Protein AF-A0A521YSQ6-F1 (afdb_monomer_lite)

pLDDT: mean 73.57, std 11.69, range [52.22, 93.5]

Sequence (86 aa):
MSLKLTAGLVLASLIVLFAVQNAEPVEFRFLIWTFALSRALMMFILLAIGVLLGWMMHAVSAYRERKQPAHEGGLHERRAETPRDE

Secondary structure (DSSP, 8-state):
--HHHHHHHHHHHHHHHHHHHT--EEEEEETTEEEEEEHHHHHHHHHHHHHHHHHHHHHHHHHHHTT--SSSSSSSGGGS------

Foldseek 3Di:
DPPVVVVVVVVVVVVVVCLVVQQPWDFDDDPPDTDTGRPVVVVVVVVVVVVVVVVVVVVVVVVVVVPPDDDPPPDVPVVVDDPPDD

Structure (mmCIF, N/CA/C/O backbone):
data_AF-A0A521YSQ6-F1
#
_entry.id   AF-A0A521YSQ6-F1
#
loop_
_atom_site.group_PDB
_atom_site.id
_atom_site.type_symbol
_atom_site.label_atom_id
_atom_site.label_alt_id
_atom_site.label_comp_id
_atom_site.label_asym_id
_atom_site.label_entity_id
_atom_site.label_seq_id
_atom_site.pdbx_PDB_ins_code
_atom_site.Cartn_x
_atom_site.Cartn_y
_atom_site.Cartn_z
_atom_site.occupancy
_atom_site.B_iso_or_equiv
_atom_site.auth_seq_id
_atom_site.auth_comp_id
_atom_site.auth_asym_id
_atom_site.auth_atom_id
_atom_site.pdbx_PDB_model_num
ATOM 1 N N . MET A 1 1 ? 5.823 -16.644 29.432 1.00 63.59 1 MET A N 1
ATOM 2 C CA . MET A 1 1 ? 5.592 -16.263 28.020 1.00 63.59 1 MET A CA 1
ATOM 3 C C . MET A 1 1 ? 6.677 -15.267 27.635 1.00 63.59 1 MET A C 1
ATOM 5 O O . MET A 1 1 ? 6.963 -14.387 28.439 1.00 63.59 1 MET A O 1
ATOM 9 N N . SER A 1 2 ? 7.380 -15.454 26.517 1.00 75.00 2 SER A N 1
ATOM 10 C CA . SER A 1 2 ? 8.499 -14.575 26.157 1.00 75.00 2 SER A CA 1
ATOM 11 C C . SER A 1 2 ? 7.973 -13.184 25.801 1.00 75.00 2 SER A C 1
ATOM 13 O O . SER A 1 2 ? 7.121 -13.042 24.929 1.00 75.00 2 SER A O 1
ATOM 15 N N . LEU A 1 3 ? 8.495 -12.150 26.468 1.00 82.12 3 LEU A N 1
ATOM 16 C CA . LEU A 1 3 ? 8.033 -10.762 26.332 1.00 82.12 3 LEU A CA 1
ATOM 17 C C . LEU A 1 3 ? 8.010 -10.282 24.872 1.00 82.12 3 LEU A C 1
ATOM 19 O O . LEU A 1 3 ? 7.135 -9.520 24.485 1.00 82.12 3 LEU A O 1
ATOM 23 N N . LYS A 1 4 ? 8.928 -10.794 24.045 1.00 75.56 4 LYS A N 1
ATOM 24 C CA . LYS A 1 4 ? 8.992 -10.536 22.600 1.00 75.56 4 LYS A CA 1
ATOM 25 C C . LYS A 1 4 ? 7.765 -11.073 21.851 1.00 75.56 4 LYS A C 1
ATOM 27 O O . LYS A 1 4 ? 7.232 -10.379 20.994 1.00 75.56 4 LYS A O 1
ATOM 32 N N . LEU A 1 5 ? 7.301 -12.279 22.192 1.00 83.38 5 LEU A N 1
ATOM 33 C CA . LEU A 1 5 ? 6.099 -12.872 21.596 1.00 83.38 5 LEU A CA 1
ATOM 34 C C . LEU A 1 5 ? 4.838 -12.175 22.099 1.00 83.38 5 LEU A C 1
ATOM 36 O O . LEU A 1 5 ? 3.950 -11.888 21.305 1.00 83.38 5 LEU A O 1
ATOM 40 N N . THR A 1 6 ? 4.776 -11.849 23.391 1.00 90.44 6 THR A N 1
ATOM 41 C CA . THR A 1 6 ? 3.642 -11.109 23.957 1.00 90.44 6 THR A CA 1
ATOM 42 C C . THR A 1 6 ? 3.537 -9.710 23.346 1.00 90.44 6 THR A C 1
ATOM 44 O O . THR A 1 6 ? 2.462 -9.325 22.900 1.00 90.44 6 THR A O 1
ATOM 47 N N . ALA A 1 7 ? 4.647 -8.973 23.243 1.00 89.31 7 ALA A N 1
ATOM 48 C CA . ALA A 1 7 ? 4.680 -7.657 22.607 1.00 89.31 7 ALA A CA 1
ATOM 49 C C . ALA A 1 7 ? 4.322 -7.732 21.116 1.00 89.31 7 ALA A C 1
ATOM 51 O O . ALA A 1 7 ? 3.535 -6.919 20.639 1.00 89.31 7 ALA A O 1
ATOM 52 N N . GLY A 1 8 ? 4.835 -8.736 20.396 1.00 89.75 8 GLY A N 1
ATOM 53 C CA . GLY A 1 8 ? 4.477 -8.973 18.997 1.00 89.75 8 GLY A CA 1
ATOM 54 C C . GLY A 1 8 ? 2.986 -9.259 18.811 1.00 89.75 8 GLY A C 1
ATOM 55 O O . GLY A 1 8 ? 2.362 -8.699 17.915 1.00 89.75 8 GLY A O 1
ATOM 56 N N . LEU A 1 9 ? 2.392 -10.068 19.692 1.00 91.88 9 LEU A N 1
ATOM 57 C CA . LEU A 1 9 ? 0.970 -10.403 19.640 1.00 91.88 9 LEU A CA 1
ATOM 58 C C . LEU A 1 9 ? 0.082 -9.191 19.952 1.00 91.88 9 LEU A C 1
ATOM 60 O O . LEU A 1 9 ? -0.924 -8.976 19.276 1.00 91.88 9 LEU A O 1
ATOM 64 N N . VAL A 1 10 ? 0.470 -8.374 20.935 1.00 93.50 10 VAL A N 1
ATOM 65 C CA . VAL A 1 10 ? -0.225 -7.123 21.274 1.00 93.50 10 VAL A CA 1
ATOM 66 C C . VAL A 1 10 ? -0.158 -6.141 20.108 1.00 93.50 10 VAL A C 1
ATOM 68 O O . VAL A 1 10 ? -1.184 -5.588 19.720 1.00 93.50 10 VAL A O 1
ATOM 71 N N . LEU A 1 11 ? 1.018 -5.970 19.500 1.00 87.88 11 LEU A N 1
ATOM 72 C CA . LEU A 1 11 ? 1.199 -5.069 18.365 1.00 87.88 11 LEU A CA 1
ATOM 73 C C . LEU A 1 11 ? 0.400 -5.535 17.139 1.00 87.88 11 LEU A C 1
ATOM 75 O O . LEU A 1 11 ? -0.287 -4.731 16.515 1.00 87.88 11 LEU A O 1
ATOM 79 N N . ALA A 1 12 ? 0.425 -6.836 16.835 1.00 84.56 12 ALA A N 1
ATOM 80 C CA . ALA A 1 12 ? -0.366 -7.424 15.756 1.00 84.56 12 ALA A CA 1
ATOM 81 C C . ALA A 1 12 ? -1.871 -7.224 15.987 1.00 84.56 12 ALA A C 1
ATOM 83 O O . ALA A 1 12 ? -2.587 -6.810 15.077 1.00 84.56 12 ALA A O 1
ATOM 84 N N . SER A 1 13 ? -2.340 -7.440 17.218 1.00 88.94 13 SER A N 1
ATOM 85 C CA . SER A 1 13 ? -3.740 -7.213 17.596 1.00 88.94 13 SER A CA 1
ATOM 86 C C . SER A 1 13 ? -4.137 -5.742 17.445 1.00 88.94 13 SER A C 1
ATOM 88 O O . SER A 1 13 ? -5.211 -5.451 16.925 1.00 88.94 13 SER A O 1
ATOM 90 N N . LEU A 1 14 ? -3.257 -4.809 17.828 1.00 83.31 14 LEU A N 1
ATOM 91 C CA . LEU A 1 14 ? -3.471 -3.371 17.644 1.00 83.31 14 LEU A CA 1
ATOM 92 C C . LEU A 1 14 ? -3.576 -2.986 16.167 1.00 83.31 14 LEU A C 1
ATOM 94 O O . LEU A 1 14 ? -4.447 -2.199 15.811 1.00 83.31 14 LEU A O 1
ATOM 98 N N . ILE A 1 15 ? -2.717 -3.543 15.311 1.00 76.12 15 ILE A N 1
ATOM 99 C CA . ILE A 1 15 ? -2.740 -3.290 13.864 1.00 76.12 15 ILE A CA 1
ATOM 100 C C . ILE A 1 15 ? -4.054 -3.788 13.257 1.00 76.12 15 ILE A C 1
ATOM 102 O O . ILE A 1 15 ? -4.679 -3.071 12.479 1.00 76.12 15 ILE A O 1
ATOM 106 N N . VAL A 1 16 ? -4.498 -4.989 13.638 1.00 80.06 16 VAL A N 1
ATOM 107 C CA . VAL A 1 16 ? -5.774 -5.551 13.174 1.00 80.06 16 VAL A CA 1
ATOM 108 C C . VAL A 1 16 ? -6.945 -4.690 13.644 1.00 80.06 16 VAL A C 1
ATOM 110 O O . VAL A 1 16 ? -7.801 -4.337 12.837 1.00 80.06 16 VAL A O 1
ATOM 113 N N . LEU A 1 17 ? -6.968 -4.293 14.918 1.00 82.12 17 LEU A N 1
ATOM 114 C CA . LEU A 1 17 ? -8.010 -3.416 15.453 1.00 82.12 17 LEU A CA 1
ATOM 115 C C . LEU A 1 17 ? -8.016 -2.052 14.766 1.00 82.12 17 LEU A C 1
ATOM 117 O O . LEU A 1 17 ? -9.080 -1.578 14.386 1.00 82.12 17 LEU A O 1
ATOM 121 N N . PHE A 1 18 ? -6.849 -1.447 14.551 1.00 74.94 18 PHE A N 1
ATOM 122 C CA . PHE A 1 18 ? -6.720 -0.199 13.809 1.00 74.94 18 PHE A CA 1
ATOM 123 C C . PHE A 1 18 ? -7.267 -0.349 12.387 1.00 74.94 18 PHE A C 1
ATOM 125 O O . PHE A 1 18 ? -8.045 0.491 11.948 1.00 74.94 18 PHE A O 1
ATOM 132 N N . ALA A 1 19 ? -6.924 -1.434 11.691 1.00 66.38 19 ALA A N 1
ATOM 133 C CA . ALA A 1 19 ? -7.400 -1.696 10.339 1.00 66.38 19 ALA A CA 1
ATOM 134 C C . ALA A 1 19 ? -8.920 -1.903 10.277 1.00 66.38 19 ALA A C 1
ATOM 136 O O . ALA A 1 19 ? -9.550 -1.383 9.363 1.00 66.38 19 ALA A O 1
ATOM 137 N N . VAL A 1 20 ? -9.508 -2.619 11.243 1.00 69.62 20 VAL A N 1
ATOM 138 C CA . VAL A 1 20 ? -10.960 -2.858 11.325 1.00 69.62 20 VAL A CA 1
ATOM 139 C C . VAL A 1 20 ? -11.713 -1.590 11.729 1.00 69.62 20 VAL A C 1
ATOM 141 O O . VAL A 1 20 ? -12.749 -1.289 11.152 1.00 69.62 20 VAL A O 1
ATOM 144 N N . GLN A 1 21 ? -11.197 -0.814 12.682 1.00 64.00 21 GLN A N 1
ATOM 145 C CA . GLN A 1 21 ? -11.836 0.432 13.122 1.00 64.00 21 GLN A CA 1
ATOM 146 C C . GLN A 1 21 ? -11.725 1.547 12.076 1.00 64.00 21 GLN A C 1
ATOM 148 O O . GLN A 1 21 ? -12.650 2.335 11.921 1.00 64.00 21 GLN A O 1
ATOM 153 N N . ASN A 1 22 ? -10.620 1.595 11.328 1.00 64.75 22 ASN A N 1
ATOM 154 C CA . ASN A 1 22 ? -10.427 2.524 10.211 1.00 64.75 22 ASN A CA 1
ATOM 155 C C . ASN A 1 22 ? -10.912 1.935 8.876 1.00 64.75 22 ASN A C 1
ATOM 157 O O . ASN A 1 22 ? -10.701 2.533 7.816 1.00 64.75 22 ASN A O 1
ATOM 161 N N . ALA A 1 23 ? -11.576 0.776 8.904 1.00 65.38 23 ALA A N 1
ATOM 162 C CA . ALA A 1 23 ? -12.296 0.258 7.757 1.00 65.38 23 ALA A CA 1
ATOM 163 C C . ALA A 1 23 ? -13.610 1.023 7.615 1.00 65.38 23 ALA A C 1
ATOM 165 O O . ALA A 1 23 ? -14.679 0.497 7.901 1.00 65.38 23 ALA A O 1
ATOM 166 N N . GLU A 1 24 ? -13.531 2.270 7.148 1.00 66.25 24 GLU A N 1
ATOM 167 C CA . GLU A 1 24 ? -14.689 2.910 6.535 1.00 66.25 24 GLU A CA 1
ATOM 168 C C . GLU A 1 24 ? -15.025 2.077 5.284 1.00 66.25 24 GLU A C 1
ATOM 170 O O . GLU A 1 24 ? -14.203 2.040 4.351 1.00 66.25 24 GLU A O 1
ATOM 175 N N . PRO A 1 25 ? -16.142 1.325 5.279 1.00 63.38 25 PRO A N 1
ATOM 176 C CA . PRO A 1 25 ? -16.433 0.393 4.205 1.00 63.38 25 PRO A CA 1
ATOM 177 C C . PRO A 1 25 ? -16.726 1.199 2.947 1.00 63.38 25 PRO A C 1
ATOM 179 O O . PRO A 1 25 ? -17.647 2.015 2.919 1.00 63.38 25 PRO A O 1
ATOM 182 N N . VAL A 1 26 ? -15.935 0.986 1.899 1.00 68.81 26 VAL A N 1
ATOM 183 C CA . VAL A 1 26 ? -16.310 1.431 0.561 1.00 68.81 26 VAL A CA 1
ATOM 184 C C . VAL A 1 26 ? -16.924 0.246 -0.146 1.00 68.81 26 VAL A C 1
ATOM 186 O O . VAL A 1 26 ? -16.265 -0.756 -0.426 1.00 68.81 26 VAL A O 1
ATOM 189 N N . GLU A 1 27 ? -18.217 0.382 -0.400 1.00 71.69 27 GLU A N 1
ATOM 190 C CA . GLU A 1 27 ? -19.006 -0.525 -1.218 1.00 71.69 27 GLU A CA 1
ATOM 191 C C . GLU A 1 27 ? -18.515 -0.441 -2.671 1.00 71.69 27 GLU A C 1
ATOM 193 O O . GLU A 1 27 ? -18.773 0.531 -3.383 1.00 71.69 27 GLU A O 1
ATOM 198 N N . PHE A 1 28 ? -17.798 -1.468 -3.124 1.00 69.12 28 PHE A N 1
ATOM 199 C CA . PHE A 1 28 ? -17.473 -1.667 -4.531 1.00 69.12 28 PHE A CA 1
ATOM 200 C C . PHE A 1 28 ? -18.540 -2.526 -5.189 1.00 69.12 28 PHE A C 1
ATOM 202 O O . PHE A 1 28 ? -18.659 -3.719 -4.907 1.00 69.12 28 PHE A O 1
ATOM 209 N N . ARG A 1 29 ? -19.282 -1.931 -6.125 1.00 75.19 29 ARG A N 1
ATOM 210 C CA . ARG A 1 29 ? -20.143 -2.664 -7.057 1.00 75.19 29 ARG A CA 1
ATOM 211 C C . ARG A 1 29 ? -19.405 -2.895 -8.363 1.00 75.19 29 ARG A C 1
ATOM 213 O O . ARG A 1 29 ? -19.177 -1.953 -9.117 1.00 75.19 29 ARG A O 1
ATOM 220 N N . PHE A 1 30 ? -19.073 -4.150 -8.644 1.00 72.12 30 PHE A N 1
ATOM 221 C CA . PHE A 1 30 ? -18.513 -4.562 -9.924 1.00 72.12 30 PHE A CA 1
ATOM 222 C C . PHE A 1 30 ? -19.477 -5.499 -10.653 1.00 72.12 30 PHE A C 1
ATOM 224 O O . PHE A 1 30 ? -19.627 -6.662 -10.280 1.00 72.12 30 PHE A O 1
ATOM 231 N N . LEU A 1 31 ? -20.124 -4.972 -11.698 1.00 82.31 31 LEU A N 1
ATOM 232 C CA . LEU A 1 31 ? -21.172 -5.606 -12.514 1.00 82.31 31 LEU A CA 1
ATOM 233 C C . LEU A 1 31 ? -22.330 -6.221 -11.700 1.00 82.31 31 LEU A C 1
ATOM 235 O O . LEU A 1 31 ? -23.407 -5.637 -11.643 1.00 82.31 31 LEU A O 1
ATOM 239 N N . ILE A 1 32 ? -22.119 -7.392 -11.093 1.00 86.38 32 ILE A N 1
ATOM 240 C CA . ILE A 1 32 ? -23.116 -8.176 -10.336 1.00 86.38 32 ILE A CA 1
ATOM 241 C C . ILE A 1 32 ? -22.697 -8.356 -8.865 1.00 86.38 32 ILE A C 1
ATOM 243 O O . ILE A 1 32 ? -23.527 -8.679 -8.020 1.00 86.38 32 ILE A O 1
ATOM 247 N N . TRP A 1 33 ? -21.424 -8.130 -8.537 1.00 60.47 33 TRP A N 1
ATOM 248 C CA . TRP A 1 33 ? -20.877 -8.401 -7.213 1.00 60.47 33 TRP A CA 1
ATOM 249 C C . TRP A 1 33 ? -20.702 -7.113 -6.409 1.00 60.47 33 TRP A C 1
ATOM 251 O O . TRP A 1 33 ? -20.205 -6.106 -6.915 1.00 60.47 33 TRP A O 1
ATOM 261 N N . THR A 1 34 ? -21.107 -7.168 -5.144 1.00 70.81 34 THR A N 1
ATOM 262 C CA . THR A 1 34 ? -20.888 -6.136 -4.125 1.00 70.81 34 THR A CA 1
ATOM 263 C C . THR A 1 34 ? -19.838 -6.631 -3.144 1.00 70.81 34 THR A C 1
ATOM 265 O O . THR A 1 34 ? -20.039 -7.660 -2.497 1.00 70.81 34 THR A O 1
ATOM 268 N N . PHE A 1 35 ? -18.739 -5.898 -3.015 1.00 73.19 35 PHE A N 1
ATOM 269 C CA . PHE A 1 35 ? -17.708 -6.168 -2.021 1.00 73.19 35 PHE A CA 1
ATOM 270 C C . PHE A 1 35 ? -17.462 -4.920 -1.185 1.00 73.19 35 PHE A C 1
ATOM 272 O O . PHE A 1 35 ? -17.238 -3.842 -1.730 1.00 73.19 35 PHE A O 1
ATOM 279 N N . ALA A 1 36 ? -17.457 -5.072 0.135 1.00 70.62 36 ALA A N 1
ATOM 280 C CA . ALA A 1 36 ? -17.030 -4.021 1.044 1.00 70.62 36 ALA A CA 1
ATOM 281 C C . ALA A 1 36 ? -15.533 -4.190 1.326 1.00 70.62 36 ALA A C 1
ATOM 283 O O . ALA A 1 36 ? -15.104 -5.206 1.876 1.00 70.62 36 ALA A O 1
ATOM 284 N N . LEU A 1 37 ? -14.733 -3.200 0.932 1.00 71.56 37 LEU A N 1
ATOM 285 C CA . LEU A 1 37 ? -13.302 -3.139 1.233 1.00 71.56 37 LEU A CA 1
ATOM 286 C C . LEU A 1 37 ? 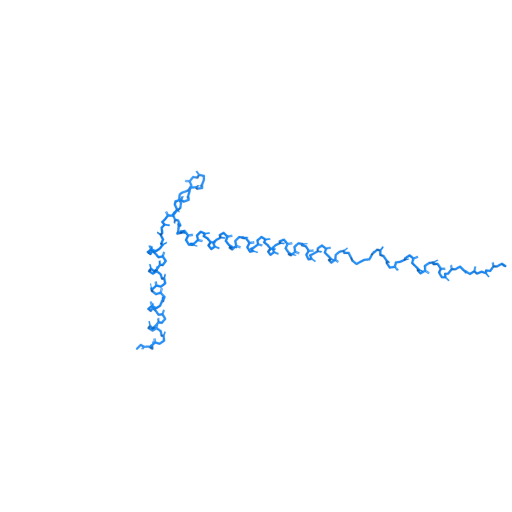-13.009 -1.873 2.040 1.00 71.56 37 LEU A C 1
ATOM 288 O O . LEU A 1 37 ? -13.679 -0.852 1.879 1.00 71.56 37 LEU A O 1
ATOM 292 N N . SER A 1 38 ? -11.995 -1.916 2.908 1.00 76.38 38 SER A N 1
ATOM 293 C CA . SER A 1 38 ? -11.551 -0.705 3.602 1.00 76.38 38 SER A CA 1
ATOM 294 C C . SER A 1 38 ? -10.896 0.269 2.619 1.00 76.38 38 SER A C 1
ATOM 296 O O . SER A 1 38 ? -10.158 -0.140 1.715 1.00 76.38 38 SER A O 1
ATOM 298 N N . ARG A 1 39 ? -11.112 1.578 2.816 1.00 76.44 39 ARG A N 1
ATOM 299 C CA . ARG A 1 39 ? -10.456 2.636 2.016 1.00 76.44 39 ARG A CA 1
ATOM 300 C C . ARG A 1 39 ? -8.942 2.479 1.958 1.00 76.44 39 ARG A C 1
ATOM 302 O O . ARG A 1 39 ? -8.348 2.616 0.893 1.00 76.44 39 ARG A O 1
ATOM 309 N N . ALA A 1 40 ? -8.322 2.162 3.092 1.00 74.81 40 ALA A N 1
ATOM 310 C CA . ALA A 1 40 ? -6.880 1.963 3.171 1.00 74.81 40 ALA A CA 1
ATOM 311 C C . ALA A 1 40 ? -6.413 0.799 2.280 1.00 74.81 40 ALA A C 1
ATOM 313 O O . ALA A 1 40 ? -5.459 0.952 1.520 1.00 74.81 40 ALA A O 1
ATOM 314 N N . LEU A 1 41 ? -7.112 -0.341 2.314 1.00 75.56 41 LEU A N 1
ATOM 315 C CA . LEU A 1 41 ? -6.779 -1.498 1.483 1.00 75.56 41 LEU A CA 1
ATOM 316 C C . LEU A 1 41 ? -6.936 -1.184 -0.011 1.00 75.56 41 LEU A C 1
ATOM 318 O O . LEU A 1 41 ? -6.075 -1.557 -0.804 1.00 75.56 41 LEU A O 1
ATOM 322 N N . MET A 1 42 ? -7.978 -0.436 -0.387 1.00 77.31 42 MET A N 1
ATOM 323 C CA . MET A 1 42 ? -8.155 0.040 -1.761 1.00 77.31 42 MET A CA 1
ATOM 324 C C . MET A 1 42 ? -6.959 0.878 -2.236 1.00 77.31 42 MET A C 1
ATOM 326 O O . MET A 1 42 ? -6.455 0.647 -3.334 1.00 77.31 42 MET A O 1
ATOM 330 N N . MET A 1 43 ? -6.480 1.817 -1.414 1.00 79.06 43 MET A N 1
ATOM 331 C CA . MET A 1 43 ? -5.328 2.663 -1.755 1.00 79.06 43 MET A CA 1
ATOM 332 C C . MET A 1 43 ? -4.054 1.834 -1.962 1.00 79.06 43 MET A C 1
ATOM 334 O O . MET A 1 43 ? -3.318 2.070 -2.920 1.00 79.06 43 MET A O 1
ATOM 338 N N . PHE A 1 44 ? -3.817 0.821 -1.121 1.00 81.25 44 PHE A N 1
ATOM 339 C CA . PHE A 1 44 ? -2.688 -0.098 -1.296 1.00 81.25 44 PHE A CA 1
ATOM 340 C C . PHE A 1 44 ? -2.795 -0.935 -2.574 1.00 81.25 44 PHE A C 1
ATOM 342 O O . PHE A 1 44 ? -1.793 -1.105 -3.266 1.00 81.25 44 PHE A O 1
ATOM 349 N N . ILE A 1 45 ? -3.989 -1.425 -2.918 1.00 81.94 45 ILE A N 1
ATOM 350 C CA . ILE A 1 45 ? -4.216 -2.175 -4.163 1.00 81.94 45 ILE A CA 1
ATOM 351 C C . ILE A 1 45 ? -3.946 -1.285 -5.382 1.00 81.94 45 ILE A C 1
ATOM 353 O O . ILE A 1 45 ? -3.234 -1.700 -6.295 1.00 81.94 45 ILE A O 1
ATOM 357 N N . LEU A 1 46 ? -4.456 -0.049 -5.383 1.00 85.06 46 LEU A N 1
ATOM 358 C CA . LEU A 1 46 ? -4.218 0.916 -6.460 1.00 85.06 46 LEU A CA 1
ATOM 359 C C . LEU A 1 46 ? -2.725 1.209 -6.642 1.00 85.06 46 LEU A C 1
ATOM 361 O O . LEU A 1 46 ? -2.219 1.190 -7.764 1.00 85.06 46 LEU A O 1
ATOM 365 N N . LEU A 1 47 ? -2.013 1.428 -5.534 1.00 85.69 47 LEU A N 1
ATOM 366 C CA . LEU A 1 47 ? -0.570 1.644 -5.544 1.00 85.69 47 LEU A CA 1
ATOM 367 C C . LEU A 1 47 ? 0.173 0.422 -6.100 1.00 85.69 47 LEU A C 1
ATOM 369 O O . LEU A 1 47 ? 1.037 0.575 -6.960 1.00 85.69 47 LEU A O 1
ATOM 373 N N . ALA A 1 48 ? -0.182 -0.784 -5.650 1.00 85.25 48 ALA A N 1
ATOM 374 C CA . ALA A 1 48 ? 0.432 -2.023 -6.118 1.00 85.25 48 ALA A CA 1
ATOM 375 C C . ALA A 1 48 ? 0.245 -2.213 -7.631 1.00 85.25 48 ALA A C 1
ATOM 377 O O . ALA A 1 48 ? 1.210 -2.527 -8.327 1.00 85.25 48 ALA A O 1
ATOM 378 N N . ILE A 1 49 ? -0.960 -1.959 -8.154 1.00 90.25 49 ILE A N 1
ATOM 379 C CA . ILE A 1 49 ? -1.240 -1.992 -9.597 1.00 90.25 49 ILE A CA 1
ATOM 380 C C . ILE A 1 49 ? -0.369 -0.970 -10.336 1.00 90.25 49 ILE A C 1
ATOM 382 O O . ILE A 1 49 ? 0.256 -1.315 -11.337 1.00 90.25 49 ILE A O 1
ATOM 386 N N . GLY A 1 50 ? -0.275 0.265 -9.834 1.00 88.50 50 GLY A N 1
ATOM 387 C CA . GLY A 1 50 ? 0.577 1.300 -10.424 1.00 88.50 50 GLY A CA 1
ATOM 388 C C . GLY A 1 50 ? 2.054 0.894 -10.489 1.00 88.50 50 GLY A C 1
ATOM 389 O O . G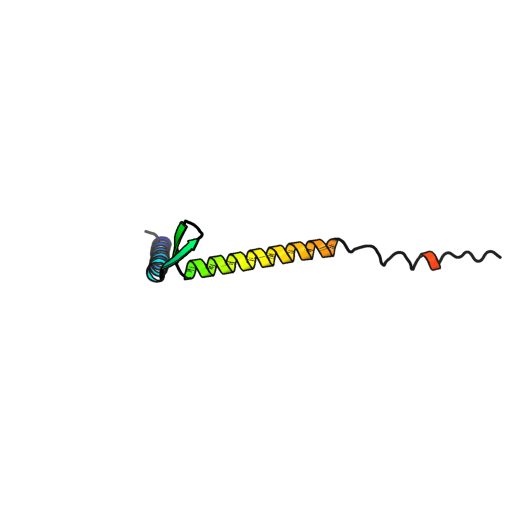LY A 1 50 ? 2.692 1.049 -11.530 1.00 88.50 50 GLY A O 1
ATOM 390 N N . VAL A 1 51 ? 2.583 0.305 -9.411 1.00 90.31 51 VAL A N 1
ATOM 391 C CA . VAL A 1 51 ? 3.960 -0.214 -9.357 1.00 90.31 51 VAL A CA 1
ATOM 392 C C . VAL A 1 51 ? 4.162 -1.360 -10.350 1.00 90.31 51 VAL A C 1
ATOM 394 O O . VAL A 1 51 ? 5.142 -1.352 -11.093 1.00 90.31 51 VAL A O 1
ATOM 397 N N . LEU A 1 52 ? 3.231 -2.318 -10.409 1.00 92.25 52 LEU A N 1
ATOM 398 C CA . LEU A 1 52 ? 3.272 -3.442 -11.351 1.00 92.25 52 LEU A CA 1
ATOM 399 C C . LEU A 1 52 ? 3.285 -2.964 -12.808 1.00 92.25 52 LEU A C 1
ATOM 401 O O . LEU A 1 52 ? 4.104 -3.426 -13.601 1.00 92.25 52 LEU A O 1
ATOM 405 N N . LEU A 1 53 ? 2.417 -2.010 -13.155 1.00 90.69 53 LEU A N 1
ATOM 406 C CA . LEU A 1 53 ? 2.355 -1.437 -14.501 1.00 90.69 53 LEU A CA 1
ATOM 407 C C . LEU A 1 53 ? 3.634 -0.670 -14.850 1.00 90.69 53 LEU A C 1
ATOM 409 O O . LEU A 1 53 ? 4.189 -0.878 -15.929 1.00 90.69 53 LEU A O 1
ATOM 413 N N . GLY A 1 54 ? 4.137 0.161 -13.932 1.00 89.31 54 GLY A N 1
ATOM 414 C CA . GLY A 1 54 ? 5.392 0.890 -14.123 1.00 89.31 54 GLY A CA 1
ATOM 415 C C . GLY A 1 54 ? 6.583 -0.049 -14.324 1.00 89.31 54 GLY A C 1
ATOM 416 O O . GLY A 1 54 ? 7.379 0.140 -15.245 1.00 89.31 54 GLY A O 1
ATOM 417 N N . TRP A 1 55 ? 6.660 -1.118 -13.529 1.00 90.38 55 TRP A N 1
ATOM 418 C CA . TRP A 1 55 ? 7.674 -2.158 -13.682 1.00 90.38 55 TRP A CA 1
ATOM 419 C C . TRP A 1 55 ? 7.570 -2.856 -15.040 1.00 90.38 55 TRP A C 1
ATOM 421 O O . TRP A 1 55 ? 8.575 -3.039 -15.726 1.00 90.38 55 TRP A O 1
ATOM 431 N N . MET A 1 56 ? 6.356 -3.227 -15.455 1.00 87.75 56 MET A N 1
ATOM 432 C CA . MET A 1 56 ? 6.129 -3.922 -16.720 1.00 87.75 56 MET A CA 1
ATOM 433 C C . MET A 1 56 ? 6.493 -3.039 -17.922 1.00 87.75 56 MET A C 1
ATOM 435 O O . MET A 1 56 ? 7.149 -3.510 -18.850 1.00 87.75 56 MET A O 1
ATOM 439 N N . MET A 1 57 ? 6.161 -1.745 -17.884 1.00 85.62 57 MET A N 1
ATOM 440 C CA . MET A 1 57 ? 6.583 -0.781 -18.906 1.00 85.62 57 MET A CA 1
ATOM 441 C C . MET A 1 57 ? 8.107 -0.632 -18.965 1.00 85.62 57 MET A C 1
ATOM 443 O O . MET A 1 57 ? 8.679 -0.634 -20.057 1.00 85.62 57 MET A O 1
ATOM 447 N N . HIS A 1 58 ? 8.777 -0.547 -17.812 1.00 81.00 58 HIS A N 1
ATOM 448 C CA . HIS A 1 58 ? 10.235 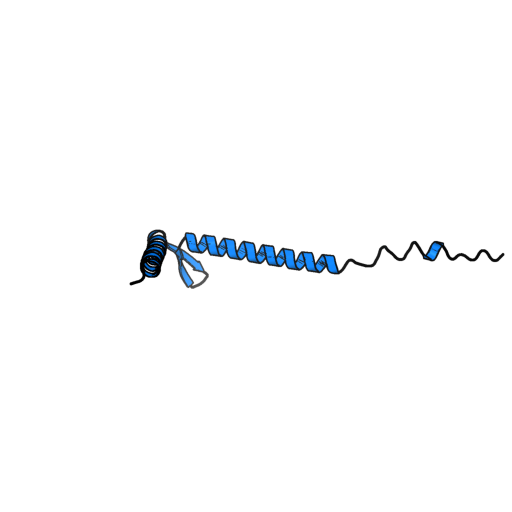-0.470 -17.761 1.00 81.00 58 HIS A CA 1
ATOM 449 C C . HIS A 1 58 ? 10.891 -1.740 -18.321 1.00 81.00 58 HIS A C 1
ATOM 451 O O . HIS A 1 58 ? 11.822 -1.649 -19.12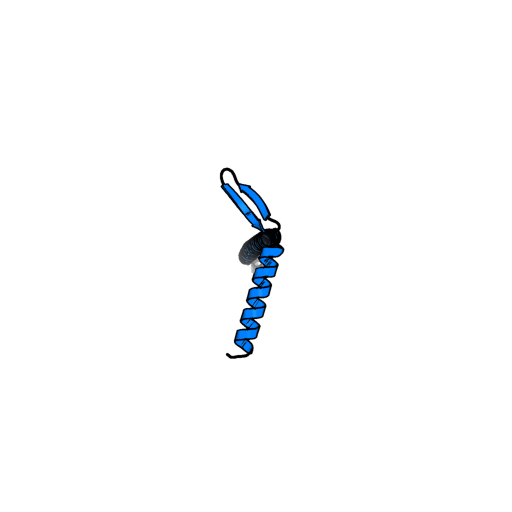0 1.00 81.00 58 HIS A O 1
ATOM 457 N N . ALA A 1 59 ? 10.356 -2.919 -17.989 1.00 80.50 59 ALA A N 1
ATOM 458 C CA . ALA A 1 59 ? 10.822 -4.193 -18.529 1.00 80.50 59 ALA A CA 1
ATOM 459 C C . ALA A 1 59 ? 10.681 -4.264 -20.062 1.00 80.50 59 ALA A C 1
ATOM 461 O O . ALA A 1 59 ? 11.603 -4.711 -20.747 1.00 80.50 59 ALA A O 1
ATOM 462 N N . VAL A 1 60 ? 9.568 -3.770 -20.618 1.00 81.88 60 VAL A N 1
ATOM 463 C CA . VAL A 1 60 ? 9.361 -3.693 -22.075 1.00 81.88 60 VAL A CA 1
ATOM 464 C C . VAL A 1 60 ? 10.324 -2.695 -22.729 1.00 81.88 60 VAL A C 1
ATOM 466 O O . VAL A 1 60 ? 10.890 -2.992 -23.7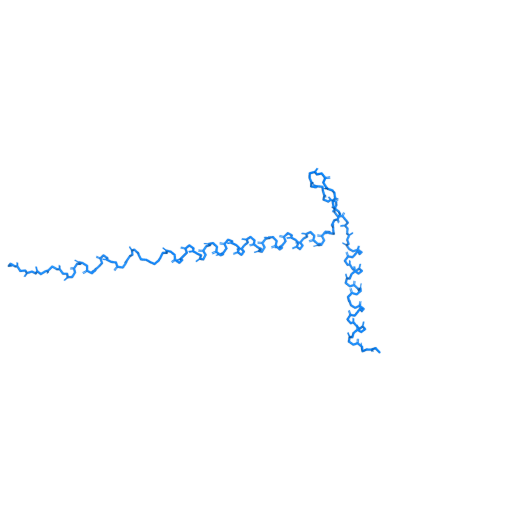82 1.00 81.88 60 VAL A O 1
ATOM 469 N N . SER A 1 61 ? 10.559 -1.534 -22.109 1.00 76.25 61 SER A N 1
ATOM 470 C CA . SER A 1 61 ? 11.514 -0.535 -22.613 1.00 76.25 61 SER A CA 1
ATOM 471 C C . SER A 1 61 ? 12.948 -1.069 -22.623 1.00 76.25 61 SER A C 1
ATOM 473 O O . SER A 1 61 ? 13.632 -0.985 -23.642 1.00 76.25 61 SER A O 1
ATOM 475 N N . ALA A 1 62 ? 13.373 -1.705 -21.528 1.00 73.00 62 ALA A N 1
ATOM 476 C CA . ALA A 1 62 ? 14.699 -2.304 -21.396 1.00 73.00 62 ALA A CA 1
ATOM 477 C C . ALA A 1 62 ? 14.930 -3.456 -22.391 1.00 73.00 62 ALA A C 1
ATOM 479 O O . ALA A 1 62 ? 16.057 -3.694 -22.828 1.00 73.00 62 ALA A O 1
ATOM 480 N N . TYR A 1 63 ? 13.871 -4.170 -22.787 1.00 66.69 63 TYR A N 1
ATOM 481 C CA . TYR A 1 63 ? 13.951 -5.179 -23.844 1.00 66.69 63 TYR A CA 1
ATOM 482 C C . TYR A 1 63 ? 14.165 -4.553 -25.234 1.00 66.69 63 TYR A C 1
ATOM 484 O O . TYR A 1 63 ? 14.841 -5.134 -26.083 1.00 66.69 63 TYR A O 1
ATOM 492 N N . ARG A 1 64 ? 13.632 -3.348 -25.467 1.00 64.06 64 ARG A N 1
ATOM 493 C CA . ARG A 1 64 ? 13.722 -2.638 -26.752 1.00 64.06 64 ARG A CA 1
ATOM 494 C C . ARG A 1 64 ? 15.125 -2.094 -27.031 1.00 64.06 64 ARG A C 1
ATOM 496 O O . ARG A 1 64 ? 15.582 -2.169 -28.168 1.00 64.06 64 ARG A O 1
ATOM 503 N N . GLU A 1 65 ? 15.828 -1.631 -26.001 1.00 61.03 65 GLU A N 1
ATOM 504 C CA . GLU A 1 65 ? 17.199 -1.104 -26.116 1.00 61.03 65 GLU A CA 1
ATOM 505 C C . GLU A 1 65 ? 18.234 -2.191 -26.447 1.00 61.03 65 GLU A C 1
ATOM 507 O O . GLU A 1 65 ? 19.216 -1.933 -27.138 1.00 61.03 65 GLU A O 1
ATOM 512 N N . ARG A 1 66 ? 17.984 -3.451 -26.066 1.00 59.16 66 ARG A N 1
ATOM 513 C 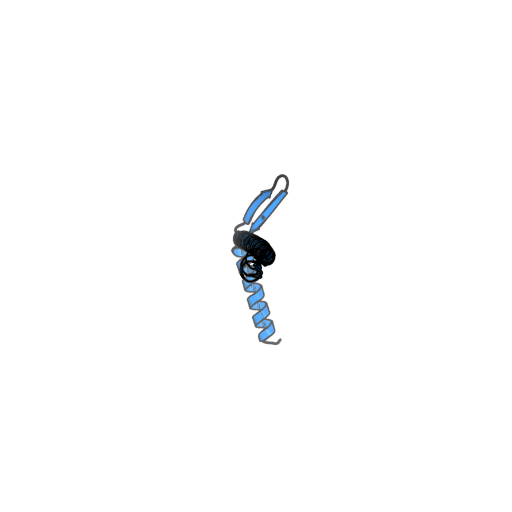CA . ARG A 1 66 ? 18.876 -4.579 -26.395 1.00 59.16 66 ARG A CA 1
ATOM 514 C C . ARG A 1 66 ? 18.826 -5.010 -27.863 1.00 59.16 66 ARG A C 1
ATOM 516 O O . ARG A 1 66 ? 19.667 -5.801 -28.279 1.00 59.16 66 ARG A O 1
ATOM 523 N N . LYS A 1 67 ? 17.870 -4.504 -28.654 1.00 53.50 67 LYS A N 1
ATOM 524 C CA . LYS A 1 67 ? 17.729 -4.828 -30.085 1.00 53.50 67 LYS A CA 1
ATOM 525 C C . LYS A 1 67 ? 18.321 -3.768 -31.026 1.00 53.50 67 LYS A C 1
ATOM 527 O O . LYS A 1 67 ? 18.247 -3.948 -32.237 1.00 53.50 67 LYS A O 1
ATOM 532 N N . GLN A 1 68 ? 18.918 -2.696 -30.493 1.00 59.78 68 GLN A N 1
ATOM 533 C CA . GLN A 1 68 ? 19.687 -1.710 -31.265 1.00 59.78 68 GLN A CA 1
ATOM 534 C C . GLN A 1 68 ? 21.208 -1.720 -30.992 1.00 59.78 68 GLN A C 1
ATOM 536 O O . GLN A 1 68 ? 21.805 -0.664 -30.805 1.00 59.78 68 GLN A O 1
ATOM 541 N N . PRO A 1 69 ? 21.897 -2.871 -31.064 1.00 55.16 69 PRO A N 1
ATOM 542 C CA . PRO A 1 69 ? 23.302 -2.885 -31.434 1.00 55.16 69 PRO A CA 1
ATOM 543 C C . PRO A 1 69 ? 23.433 -3.537 -32.814 1.00 55.16 69 PRO A C 1
ATOM 545 O O . PRO A 1 69 ? 23.297 -4.751 -32.910 1.00 55.16 69 PRO A O 1
ATOM 548 N N . ALA A 1 70 ? 23.659 -2.731 -33.860 1.00 58.97 70 ALA A N 1
ATOM 549 C CA . ALA A 1 70 ? 24.346 -3.087 -35.123 1.00 58.97 70 ALA A CA 1
ATOM 550 C C . ALA A 1 70 ? 23.708 -2.471 -36.381 1.00 58.97 70 ALA A C 1
ATOM 552 O O . ALA A 1 70 ? 23.278 -3.198 -37.274 1.00 58.97 70 ALA A O 1
ATOM 553 N N . HIS A 1 71 ? 23.696 -1.140 -36.520 1.00 56.62 71 HIS A N 1
ATOM 554 C CA . HIS A 1 71 ? 23.611 -0.583 -37.879 1.00 56.62 71 HIS A CA 1
ATOM 555 C C . HIS A 1 71 ? 24.354 0.737 -38.134 1.00 56.62 71 HIS A C 1
ATOM 557 O O . HIS A 1 71 ? 24.078 1.396 -39.130 1.00 56.62 71 HIS A O 1
ATOM 563 N N . GLU A 1 72 ? 25.340 1.094 -37.302 1.00 58.47 72 GLU A N 1
ATOM 564 C CA . GLU A 1 72 ? 26.173 2.294 -37.529 1.00 58.47 72 GLU A CA 1
ATOM 565 C C . GLU A 1 72 ? 27.693 2.045 -37.511 1.00 58.47 72 GLU A C 1
ATOM 567 O O . GLU A 1 72 ? 28.474 2.983 -37.597 1.00 58.47 72 GLU A O 1
ATOM 572 N N . GLY A 1 73 ? 28.147 0.786 -37.457 1.00 56.56 73 GLY A N 1
ATOM 573 C CA . GLY A 1 73 ? 29.585 0.464 -37.441 1.00 56.56 73 GLY A CA 1
ATOM 574 C C . GLY A 1 73 ? 30.211 0.086 -38.791 1.00 56.56 73 GLY A C 1
ATOM 575 O O . GLY A 1 73 ? 31.427 0.030 -38.893 1.00 56.56 73 GLY A O 1
ATOM 576 N N . GLY A 1 74 ? 29.419 -0.200 -39.830 1.00 56.50 74 GLY A N 1
ATOM 577 C CA . GLY A 1 74 ? 29.915 -0.920 -41.018 1.00 56.50 74 GLY A CA 1
ATOM 578 C C . GLY A 1 74 ? 30.252 -0.087 -42.259 1.00 56.50 74 GLY A C 1
ATOM 579 O O . GLY A 1 74 ? 30.673 -0.660 -43.261 1.00 56.50 74 GLY A O 1
ATOM 580 N N . LEU A 1 75 ? 30.038 1.234 -42.253 1.00 63.22 75 LEU A N 1
ATOM 581 C CA . LEU A 1 75 ? 30.161 2.038 -43.482 1.00 63.22 75 LEU A CA 1
ATOM 582 C C . LEU A 1 75 ? 31.486 2.808 -43.607 1.00 63.22 75 LEU A C 1
ATOM 584 O O . LEU A 1 75 ? 31.819 3.268 -44.698 1.00 63.22 75 LEU A O 1
ATOM 588 N N . HIS A 1 76 ? 32.271 2.912 -42.530 1.00 56.12 76 HIS A N 1
ATOM 589 C CA . HIS A 1 76 ? 33.548 3.635 -42.553 1.00 56.12 76 HIS A CA 1
ATOM 590 C C . HIS A 1 76 ? 34.753 2.777 -42.968 1.00 56.12 76 HIS A C 1
ATOM 592 O O . HIS A 1 76 ? 35.765 3.334 -43.384 1.00 56.12 76 HIS A O 1
ATOM 598 N N . GLU A 1 77 ? 34.637 1.448 -42.957 1.00 58.06 77 GLU A N 1
ATOM 599 C CA . GLU A 1 77 ? 35.758 0.551 -43.284 1.00 58.06 77 GLU A CA 1
ATOM 600 C C . GLU A 1 77 ? 35.900 0.284 -44.794 1.00 58.06 77 GLU A C 1
ATOM 602 O O . GLU A 1 77 ? 37.007 0.126 -45.298 1.00 58.06 77 GLU A O 1
ATOM 607 N N . ARG A 1 78 ? 34.812 0.379 -45.576 1.00 56.94 78 ARG A N 1
ATOM 608 C CA . ARG A 1 78 ? 34.862 0.194 -47.045 1.00 56.94 78 ARG A CA 1
ATOM 609 C C . ARG A 1 78 ? 35.471 1.361 -47.830 1.00 56.94 78 ARG A C 1
ATOM 611 O O . ARG A 1 78 ? 35.609 1.256 -49.043 1.00 56.94 78 ARG A O 1
ATOM 618 N N . ARG A 1 79 ? 35.828 2.475 -47.180 1.00 58.44 79 ARG A N 1
ATOM 619 C CA . ARG A 1 79 ? 36.517 3.601 -47.841 1.00 58.44 79 ARG A CA 1
ATOM 620 C C . ARG A 1 79 ? 38.049 3.475 -47.784 1.00 58.44 79 ARG A C 1
ATOM 622 O O . ARG A 1 79 ? 38.725 4.224 -48.479 1.00 58.44 79 ARG A O 1
ATOM 629 N N . ALA A 1 80 ? 38.594 2.540 -47.001 1.00 59.44 80 ALA A N 1
ATOM 630 C CA . ALA A 1 80 ? 40.042 2.339 -46.890 1.00 59.44 80 ALA A CA 1
ATOM 631 C C . ALA A 1 80 ? 40.619 1.362 -47.935 1.00 59.44 80 ALA A C 1
ATOM 633 O O . ALA A 1 80 ? 41.825 1.360 -48.156 1.00 59.44 80 ALA A O 1
ATOM 634 N N . GLU A 1 81 ? 39.779 0.587 -48.626 1.00 59.94 81 GLU A N 1
ATOM 635 C CA . GLU A 1 81 ? 40.205 -0.378 -49.647 1.00 59.94 81 GLU A CA 1
ATOM 636 C C . GLU A 1 81 ? 39.793 0.092 -51.049 1.00 59.94 81 GLU A C 1
ATOM 638 O O . GLU A 1 81 ? 38.898 -0.449 -51.691 1.00 59.94 81 GLU A O 1
ATOM 643 N N . THR A 1 82 ? 40.433 1.149 -51.539 1.00 63.22 82 THR A N 1
ATOM 644 C CA . THR A 1 82 ? 40.607 1.331 -52.986 1.00 63.22 82 THR A CA 1
ATOM 645 C C . THR A 1 82 ? 42.085 1.092 -53.271 1.00 63.22 82 THR A C 1
ATOM 647 O O . THR A 1 82 ? 42.898 1.959 -52.945 1.00 63.22 82 THR A O 1
ATOM 650 N N . PRO A 1 83 ? 42.460 -0.075 -53.827 1.00 62.09 83 PRO A N 1
ATOM 651 C CA . PRO A 1 83 ? 43.775 -0.269 -54.414 1.00 62.09 83 PRO A CA 1
ATOM 652 C C . PRO A 1 83 ? 43.884 0.691 -55.596 1.00 62.09 83 PRO A C 1
ATOM 654 O O . PRO A 1 83 ? 43.076 0.657 -56.525 1.00 62.09 83 PRO A O 1
ATOM 657 N N . ARG A 1 84 ? 44.831 1.622 -55.509 1.00 64.44 84 ARG A N 1
ATOM 658 C CA . ARG A 1 84 ? 45.177 2.529 -56.599 1.00 64.44 84 ARG A CA 1
ATOM 659 C C . ARG A 1 84 ? 46.163 1.797 -57.502 1.00 64.44 84 ARG A C 1
ATOM 661 O O . ARG A 1 84 ? 47.359 2.065 -57.444 1.00 64.44 84 ARG A O 1
ATOM 668 N N . ASP A 1 85 ? 45.631 0.874 -58.286 1.00 65.25 85 ASP A N 1
ATOM 669 C CA . ASP A 1 85 ? 46.361 0.176 -59.336 1.00 65.25 85 ASP A CA 1
ATOM 670 C C . ASP A 1 85 ? 45.913 0.765 -60.678 1.00 65.25 85 ASP A C 1
ATOM 672 O O . ASP A 1 85 ? 45.000 0.207 -61.264 1.00 65.25 85 ASP A O 1
ATOM 676 N N . GLU A 1 86 ? 46.484 1.904 -61.101 1.00 52.22 86 GLU A N 1
ATOM 677 C CA . GLU A 1 86 ? 46.713 2.334 -62.507 1.00 52.22 86 GLU A CA 1
ATOM 678 C C . GLU A 1 86 ? 47.742 3.480 -62.542 1.00 52.22 86 GLU A C 1
ATOM 680 O O . GLU A 1 86 ? 47.551 4.488 -61.814 1.00 52.22 86 GLU A O 1
#

Radius of gyration: 30.25 Å; chains: 1; bounding box: 70×20×90 Å